Protein AF-A0A4W5R757-F1 (afdb_monomer_lite)

Sequence (169 aa):
MDFDDEDGEGPSKFSRENHSEIERRRRNKMTQYITELSDMVPTCSALARKPDKLTILRMAVSHMKSMRGTGNTSTDGAYKPSFLTEQELKHLILEAADGFLFVVAAETGRVIYVSDSVTPVLNHPQSEWFGSTLYEQVHPDDVDKLREQLSTSENSMTGRNTAIHIDIP

pLDDT: mean 73.18, std 17.29, range [33.69, 94.38]

Radius of gyration: 29.36 Å; chains: 1; bounding box: 96×36×64 Å

Secondary structure (DSSP, 8-state):
---------PPPHHHHHHHHHHHHHHHHHHHHHHHHHHHHSHHHHTSSSPPPHHHHHHHHHHHHHHHTTT-------TT--TTS-HHHHHHHHHHHHS---EEE-TTT-BEEEE-TTHHHHHS--HHHHTTSBHHHHS-HHHHHHHHHHH------S------------

Organism: NCBI:txid62062

Foldseek 3Di:
DDDDDDPPPDPDPVRVVVVVVVVVVVVVVVVVVLVVLLCVQCVQVPDPDHDDSVVSVVSSVVSVDVVVDVDDPPPDDDDDPPPDDPVRVQVCCCVVPVDWDWDADLVQQFTCDTDCSCCVSVVDGRVVNHGDHVLVQADVVCSVVVNVVSPPPDDDDDPDPDDDDTPGD

InterPro domains:
  IPR000014 PAS domain [PS50112] (85-157)
  IPR000014 PAS domain [SM00091] (88-155)
  IPR000014 PAS domain [cd00130] (97-169)
  IPR001067 Nuclear translocator [PR00785] (29-44)
  IPR001067 Nuclear translocator [PR00785] (49-69)
  IPR001067 Nuclear translocator [PR00785] (79-102)
  IPR001067 Nuclear translocator [PR00785] (104-123)
  IPR001067 Nuclear translocator [PR00785] (136-154)
  IPR011598 Myc-type, basic helix-loop-helix (bHLH) domain [PF00010] (16-67)
  IPR011598 Myc-type, basic helix-loop-helix (bHLH) domain [PS50888] (14-67)
  IPR011598 Myc-type, basic helix-loop-helix (bHLH) domain [SM00353] (20-73)
  IPR013767 PAS fold [PF00989] (91-159)
  IPR035965 PAS domain superfamily [SSF55785] (98-153)
  IPR036638 Helix-loop-helix DNA-binding domain superfamily [G3DSA:4.10.280.10] (6-70)
  IPR036638 Helix-loop-helix DNA-binding domain superfamily [SSF47459] (16-100)
  IPR050933 Circadian Clock Transcription Factors [PTHR23042] (10-160)

Structure (mmCIF, N/CA/C/O backbone):
data_AF-A0A4W5R757-F1
#
_entry.id   AF-A0A4W5R757-F1
#
loop_
_atom_site.group_PDB
_atom_site.id
_atom_site.type_symbol
_atom_site.label_atom_id
_atom_site.label_alt_id
_atom_site.label_comp_id
_atom_site.label_asym_id
_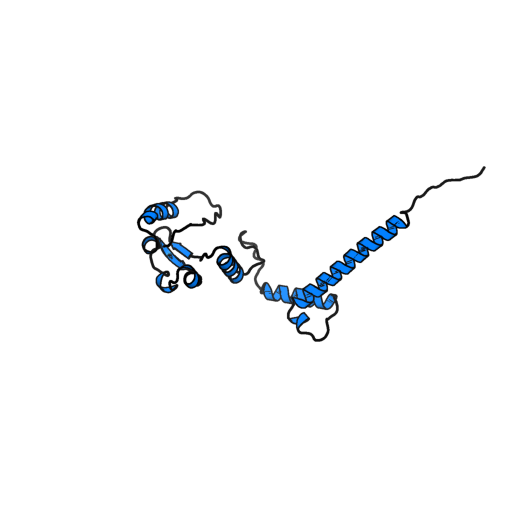atom_site.label_entity_id
_atom_site.label_seq_id
_atom_site.pdbx_PDB_ins_code
_atom_site.Cartn_x
_atom_site.Cartn_y
_atom_site.Cartn_z
_atom_site.occupancy
_atom_site.B_iso_or_equiv
_atom_site.auth_seq_id
_atom_site.auth_comp_id
_atom_site.auth_asym_id
_atom_site.auth_atom_id
_atom_site.pdbx_PDB_model_num
ATOM 1 N N . MET A 1 1 ? 73.667 12.511 -28.797 1.00 42.31 1 MET A N 1
ATOM 2 C CA . MET A 1 1 ? 73.040 12.570 -27.465 1.00 42.31 1 MET A CA 1
ATOM 3 C C . MET A 1 1 ? 71.568 12.397 -27.740 1.00 42.31 1 MET A C 1
ATOM 5 O O . MET A 1 1 ? 70.939 13.364 -28.150 1.00 42.31 1 MET A O 1
ATOM 9 N N . ASP A 1 2 ? 71.108 11.149 -27.698 1.00 37.94 2 ASP A N 1
ATOM 10 C CA . ASP A 1 2 ? 69.698 10.818 -27.898 1.00 37.94 2 ASP A CA 1
ATOM 11 C C . ASP A 1 2 ? 68.891 11.298 -26.693 1.00 37.94 2 ASP A C 1
ATOM 13 O O . ASP A 1 2 ? 69.336 11.194 -25.548 1.00 37.94 2 ASP A O 1
ATOM 17 N N . PHE A 1 3 ? 67.746 11.890 -27.005 1.00 47.81 3 PHE A N 1
ATOM 18 C CA . PHE A 1 3 ? 66.679 12.249 -26.087 1.00 47.81 3 PHE A CA 1
ATOM 19 C C . PHE A 1 3 ? 65.628 11.140 -26.205 1.00 47.81 3 PHE A C 1
ATOM 21 O O . PHE A 1 3 ? 64.900 11.114 -27.188 1.00 47.81 3 PHE A O 1
ATOM 28 N N . ASP A 1 4 ? 65.572 10.268 -25.209 1.00 47.59 4 ASP A N 1
ATOM 29 C CA . ASP A 1 4 ? 64.448 9.395 -24.849 1.00 47.59 4 ASP A CA 1
ATOM 30 C C . ASP A 1 4 ? 64.407 9.508 -23.303 1.00 47.59 4 ASP A C 1
ATOM 32 O O . ASP A 1 4 ? 65.460 9.584 -22.669 1.00 47.59 4 ASP A O 1
ATOM 36 N N . ASP A 1 5 ? 63.307 9.719 -22.587 1.00 47.19 5 ASP A N 1
ATOM 37 C CA . ASP A 1 5 ? 61.950 9.224 -22.752 1.00 47.19 5 ASP A CA 1
ATOM 38 C C . ASP A 1 5 ? 60.956 10.222 -22.124 1.00 47.19 5 ASP A C 1
ATOM 40 O O . ASP A 1 5 ? 61.112 10.644 -20.974 1.00 47.19 5 ASP A O 1
ATOM 44 N N . GLU A 1 6 ? 59.897 10.564 -22.857 1.00 51.84 6 GLU A N 1
ATOM 45 C CA . GLU A 1 6 ? 58.686 11.183 -22.311 1.00 51.84 6 GLU A CA 1
ATOM 46 C C . GLU A 1 6 ? 57.593 10.103 -22.268 1.00 51.84 6 GLU A C 1
ATOM 48 O O . GLU A 1 6 ? 56.785 9.965 -23.186 1.00 51.84 6 GLU A O 1
ATOM 53 N N . ASP A 1 7 ? 57.592 9.292 -21.206 1.00 49.31 7 ASP A N 1
ATOM 54 C CA . ASP A 1 7 ? 56.572 8.264 -20.963 1.00 49.31 7 ASP A CA 1
ATOM 55 C C . ASP A 1 7 ? 55.287 8.917 -20.415 1.00 49.31 7 ASP A C 1
ATOM 57 O O . ASP A 1 7 ? 54.970 8.918 -19.223 1.00 49.31 7 ASP A O 1
ATOM 61 N N . GLY A 1 8 ? 54.538 9.549 -21.319 1.00 51.44 8 GLY A N 1
ATOM 62 C CA . GLY A 1 8 ? 53.157 9.959 -21.097 1.00 51.44 8 GLY A CA 1
ATOM 63 C C . GLY A 1 8 ? 52.223 8.763 -21.261 1.00 51.44 8 GLY A C 1
ATOM 64 O O . GLY A 1 8 ? 51.576 8.619 -22.301 1.00 51.44 8 GLY A O 1
ATOM 65 N N . GLU A 1 9 ? 52.153 7.895 -20.250 1.00 53.03 9 GLU A N 1
ATOM 66 C CA . GLU A 1 9 ? 51.304 6.699 -20.248 1.00 53.03 9 GLU A CA 1
ATOM 67 C C . GLU A 1 9 ? 49.809 7.092 -20.250 1.00 53.03 9 GLU A C 1
ATOM 69 O O . GLU A 1 9 ? 49.143 7.245 -19.225 1.00 53.03 9 GLU A O 1
ATOM 74 N N . GLY A 1 10 ? 49.257 7.306 -21.448 1.00 62.53 10 GLY A N 1
ATOM 75 C CA . GLY A 1 10 ? 47.816 7.402 -21.661 1.00 62.53 10 GLY A CA 1
ATOM 76 C C . GLY A 1 10 ? 47.124 6.089 -21.266 1.00 62.53 10 GLY A C 1
ATOM 77 O O . GLY A 1 10 ? 47.741 5.024 -21.317 1.00 62.53 10 GLY A O 1
ATOM 78 N N . PRO A 1 11 ? 45.827 6.115 -20.898 1.00 56.88 11 PRO A N 1
ATOM 79 C CA . PRO A 1 11 ? 45.144 4.940 -20.368 1.00 56.88 11 PRO A CA 1
ATOM 80 C C . PRO A 1 11 ? 45.263 3.762 -21.340 1.00 56.88 11 PRO A C 1
ATOM 82 O O . PRO A 1 11 ? 44.881 3.868 -22.512 1.00 56.88 11 PRO A O 1
ATOM 85 N N . SER A 1 12 ? 45.792 2.645 -20.831 1.00 67.38 12 SER A N 1
ATOM 86 C CA . SER A 1 12 ? 46.050 1.423 -21.594 1.00 67.38 12 SER A CA 1
ATOM 87 C C . SER A 1 12 ? 44.816 0.983 -22.396 1.00 67.38 12 SER A C 1
ATOM 89 O O . SER A 1 12 ? 43.670 1.217 -21.996 1.00 67.38 12 SER A O 1
ATOM 91 N N . LYS A 1 13 ? 45.020 0.323 -23.546 1.00 65.00 13 LYS A N 1
ATOM 92 C CA . LYS A 1 13 ? 43.918 -0.175 -24.399 1.00 65.00 13 LYS A CA 1
ATOM 93 C C . LYS A 1 13 ? 42.894 -1.002 -23.603 1.00 65.00 13 LYS A C 1
ATOM 95 O O . LYS A 1 13 ? 41.698 -0.824 -23.810 1.00 65.00 13 LYS A O 1
ATOM 100 N N . PHE A 1 14 ? 43.359 -1.785 -22.626 1.00 60.78 14 PHE A N 1
ATOM 101 C CA . PHE A 1 14 ? 42.524 -2.534 -21.682 1.00 60.78 14 PHE A CA 1
ATOM 102 C C . PHE A 1 14 ? 41.659 -1.639 -20.778 1.00 60.78 14 PHE A C 1
ATOM 104 O O . PHE A 1 14 ? 40.493 -1.945 -20.543 1.00 60.78 14 PHE A O 1
ATOM 111 N N . SER A 1 15 ? 42.185 -0.506 -20.302 1.00 67.81 15 SER A N 1
ATOM 112 C CA . SER A 1 15 ? 41.418 0.475 -19.518 1.00 67.81 15 SER A CA 1
ATOM 113 C C . SER A 1 15 ? 40.321 1.145 -20.358 1.00 67.81 15 SER A C 1
ATOM 115 O O . SER A 1 15 ? 39.174 1.271 -19.921 1.00 67.81 15 SER A O 1
ATOM 117 N N . ARG A 1 16 ? 40.629 1.493 -21.617 1.00 69.81 16 ARG A N 1
ATOM 118 C CA . ARG A 1 16 ? 39.659 2.073 -22.569 1.00 69.81 16 ARG A CA 1
ATOM 119 C C . ARG A 1 16 ? 38.568 1.078 -22.973 1.00 69.81 16 ARG A C 1
ATOM 121 O O . ARG A 1 16 ? 37.411 1.469 -23.136 1.00 69.81 16 ARG A O 1
ATOM 128 N N . GLU A 1 17 ? 38.920 -0.195 -23.118 1.00 70.25 17 GLU A N 1
ATOM 129 C CA . GLU A 1 17 ? 37.988 -1.280 -23.432 1.00 70.25 17 GLU A CA 1
ATOM 130 C C . GLU A 1 17 ? 37.058 -1.586 -22.253 1.00 70.25 17 GLU A C 1
ATOM 132 O O . GLU A 1 17 ? 35.840 -1.588 -22.427 1.00 70.25 17 GLU A O 1
ATOM 137 N N . ASN A 1 18 ? 37.597 -1.685 -21.034 1.00 77.56 18 ASN A N 1
ATOM 138 C CA . ASN A 1 18 ? 36.802 -1.849 -19.815 1.00 77.56 18 ASN A CA 1
ATOM 139 C C . ASN A 1 18 ? 35.834 -0.667 -19.602 1.00 77.56 18 ASN A C 1
ATOM 141 O O . ASN A 1 18 ? 34.643 -0.853 -19.352 1.00 77.56 18 ASN A O 1
ATOM 145 N N . HIS A 1 19 ? 36.298 0.570 -19.813 1.00 80.81 19 HIS A N 1
ATOM 146 C CA . HIS A 1 19 ? 35.428 1.749 -19.769 1.00 80.81 19 HIS A CA 1
ATOM 147 C C . HIS A 1 19 ? 34.302 1.687 -20.818 1.00 80.81 19 HIS A C 1
ATOM 149 O O . HIS A 1 19 ? 33.144 2.002 -20.529 1.00 80.81 19 HIS A O 1
ATOM 155 N N . SER A 1 20 ? 34.618 1.218 -22.028 1.00 85.50 20 SER A N 1
ATOM 156 C CA . SER A 1 20 ? 33.638 1.046 -23.106 1.00 85.50 20 SER A CA 1
ATOM 157 C C . SER A 1 20 ? 32.602 -0.038 -22.787 1.00 85.50 20 SER A C 1
ATOM 159 O O . SER A 1 20 ? 31.424 0.118 -23.121 1.00 85.50 20 SER A O 1
ATOM 161 N N . GLU A 1 21 ? 32.998 -1.120 -22.114 1.00 88.56 21 GLU A N 1
ATOM 162 C CA . GLU A 1 21 ? 32.074 -2.155 -21.645 1.00 88.56 21 GLU A CA 1
ATOM 163 C C . GLU A 1 21 ? 31.138 -1.654 -20.546 1.00 88.56 21 GLU A C 1
ATOM 165 O O . GLU A 1 21 ? 29.939 -1.946 -20.581 1.00 88.56 21 GLU A O 1
ATOM 170 N N . ILE A 1 22 ? 31.650 -0.867 -19.599 1.00 88.50 22 ILE A N 1
ATOM 171 C CA . ILE A 1 22 ? 30.842 -0.262 -18.534 1.00 88.50 22 ILE A CA 1
ATOM 172 C C . ILE A 1 22 ? 29.761 0.642 -19.140 1.00 88.50 22 ILE A C 1
ATOM 174 O O . ILE A 1 22 ? 28.579 0.512 -18.805 1.00 88.50 22 ILE A O 1
ATOM 178 N N . GLU A 1 23 ? 30.127 1.500 -20.094 1.00 91.75 23 GLU A N 1
ATOM 179 C CA . GLU A 1 23 ? 29.158 2.366 -20.772 1.00 91.75 23 GLU A CA 1
ATOM 180 C C . GLU A 1 23 ? 28.156 1.556 -21.612 1.00 91.75 23 GLU A C 1
ATOM 182 O O . GLU A 1 23 ? 26.960 1.864 -21.624 1.00 91.75 23 GLU A O 1
ATOM 187 N N . ARG A 1 24 ? 28.592 0.465 -22.259 1.00 92.12 24 ARG A N 1
ATOM 188 C CA . ARG A 1 24 ? 27.685 -0.455 -22.966 1.00 92.12 24 ARG A CA 1
ATOM 189 C C . ARG A 1 24 ? 26.661 -1.071 -22.010 1.00 92.12 24 ARG A C 1
ATOM 191 O O . ARG A 1 24 ? 25.466 -1.046 -22.307 1.00 92.12 24 ARG A O 1
ATOM 198 N N . ARG A 1 25 ? 27.093 -1.574 -20.847 1.00 93.25 25 ARG A N 1
ATOM 199 C CA . ARG A 1 25 ? 26.197 -2.125 -19.812 1.00 93.25 25 ARG A CA 1
ATOM 200 C C . ARG A 1 25 ? 25.202 -1.073 -19.325 1.00 93.25 25 ARG A C 1
ATOM 202 O O . ARG A 1 25 ? 24.013 -1.374 -19.218 1.00 93.25 25 ARG A O 1
ATOM 209 N N . ARG A 1 26 ? 25.647 0.171 -19.115 1.00 94.12 26 ARG A N 1
ATOM 210 C CA . ARG A 1 26 ? 24.772 1.291 -18.731 1.00 94.12 26 ARG A CA 1
ATOM 211 C C . ARG A 1 26 ? 23.694 1.562 -19.784 1.00 94.12 26 ARG A C 1
ATOM 213 O O . ARG A 1 26 ? 22.522 1.696 -19.434 1.00 94.12 26 ARG A O 1
ATOM 220 N N . ARG A 1 27 ? 24.053 1.584 -21.074 1.00 94.38 27 ARG A N 1
ATOM 221 C CA . ARG A 1 27 ? 23.097 1.780 -22.184 1.00 94.38 27 ARG A CA 1
ATOM 222 C C . ARG A 1 27 ? 22.110 0.626 -22.330 1.00 94.38 27 ARG A C 1
ATOM 224 O O . ARG A 1 27 ? 20.930 0.874 -22.590 1.00 94.38 27 ARG A O 1
ATOM 231 N N . ASN A 1 28 ? 22.568 -0.610 -22.142 1.00 94.38 28 ASN A N 1
ATOM 232 C CA . ASN A 1 28 ? 21.702 -1.789 -22.165 1.00 94.38 28 ASN A CA 1
ATOM 233 C C . ASN A 1 28 ? 20.683 -1.722 -21.022 1.00 94.38 28 ASN A C 1
ATOM 235 O O . ASN A 1 28 ? 19.486 -1.835 -21.270 1.00 94.38 28 ASN A O 1
ATOM 239 N N . LYS A 1 29 ? 21.141 -1.403 -19.806 1.00 94.00 29 LYS A N 1
ATOM 240 C CA . LYS A 1 29 ? 20.282 -1.243 -18.626 1.00 94.00 29 LYS A CA 1
ATOM 241 C C . LYS A 1 29 ? 19.276 -0.099 -18.781 1.00 94.00 29 LYS A C 1
ATOM 243 O O . LYS A 1 29 ? 18.098 -0.268 -18.498 1.00 94.00 29 LYS A O 1
ATOM 248 N N . MET A 1 30 ? 19.699 1.041 -19.328 1.00 92.94 30 MET A N 1
ATOM 249 C CA . MET A 1 30 ? 18.781 2.138 -19.657 1.00 92.94 30 MET A CA 1
ATOM 250 C C . MET A 1 30 ? 17.721 1.707 -20.679 1.00 92.94 30 MET A C 1
ATOM 252 O O . MET A 1 30 ? 16.556 2.064 -20.555 1.00 92.94 30 MET A O 1
ATOM 256 N N . THR A 1 31 ? 18.110 0.947 -21.704 1.00 92.56 31 THR A N 1
ATOM 257 C CA . THR A 1 31 ? 17.168 0.466 -22.727 1.00 92.56 31 THR A CA 1
ATOM 258 C C . THR A 1 31 ? 16.160 -0.519 -22.140 1.00 92.56 31 THR A C 1
ATOM 260 O O . THR A 1 31 ? 14.979 -0.435 -22.475 1.00 92.56 31 THR A O 1
ATOM 263 N N . GLN A 1 32 ? 16.603 -1.382 -21.226 1.00 93.62 32 GLN A N 1
ATOM 264 C CA . GLN A 1 32 ? 15.728 -2.265 -20.464 1.00 93.62 32 GLN A CA 1
ATOM 265 C C . GLN A 1 32 ? 14.699 -1.462 -19.658 1.00 93.62 32 GLN A C 1
ATOM 267 O O . GLN A 1 32 ? 13.504 -1.659 -19.851 1.00 93.62 32 GLN A O 1
ATOM 272 N N . TYR A 1 33 ? 15.138 -0.479 -18.867 1.00 94.25 33 TYR A N 1
ATOM 273 C CA . TYR A 1 33 ? 14.221 0.345 -18.074 1.00 94.25 33 TYR A CA 1
ATOM 274 C C . TYR A 1 33 ? 13.210 1.123 -18.915 1.00 94.25 33 TYR A C 1
ATOM 276 O O . TYR A 1 33 ? 12.051 1.227 -18.534 1.00 94.25 33 TYR A O 1
ATOM 284 N N . ILE A 1 34 ? 13.606 1.647 -20.079 1.00 92.81 34 ILE A N 1
ATOM 285 C CA . ILE A 1 34 ? 12.659 2.310 -20.990 1.00 92.81 34 ILE A CA 1
ATOM 286 C C . ILE A 1 34 ? 11.623 1.318 -21.538 1.00 92.81 34 ILE A C 1
ATOM 288 O O . ILE A 1 34 ? 10.472 1.693 -21.750 1.00 92.81 34 ILE A O 1
ATOM 292 N N . THR A 1 35 ? 12.014 0.061 -21.754 1.00 90.00 35 THR A N 1
ATOM 293 C CA . THR A 1 35 ? 11.103 -0.986 -22.233 1.00 90.00 35 THR A CA 1
ATOM 294 C C . THR A 1 35 ? 10.096 -1.357 -21.149 1.00 90.00 3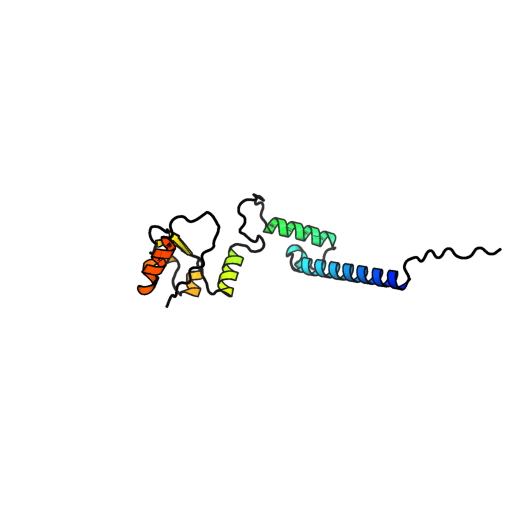5 THR A C 1
ATOM 296 O O . THR A 1 35 ? 8.898 -1.293 -21.408 1.00 90.00 35 THR A O 1
ATOM 299 N N . GLU A 1 36 ? 10.562 -1.629 -19.929 1.00 92.62 36 GLU A N 1
ATOM 300 C CA . GLU A 1 36 ? 9.697 -1.906 -18.773 1.00 92.62 36 GLU A CA 1
ATOM 301 C C . GLU A 1 36 ? 8.749 -0.726 -18.496 1.00 92.62 36 GLU A C 1
ATOM 303 O O . GLU A 1 36 ? 7.545 -0.907 -18.328 1.00 92.62 36 GLU A O 1
ATOM 308 N N . LEU A 1 37 ? 9.258 0.511 -18.559 1.00 91.44 37 LEU A N 1
ATOM 309 C CA . LEU A 1 37 ? 8.443 1.719 -18.423 1.00 91.44 37 LEU A CA 1
ATOM 310 C C . LEU A 1 37 ? 7.360 1.820 -19.504 1.00 91.44 37 LEU A C 1
ATOM 312 O O . LEU A 1 37 ? 6.246 2.241 -19.208 1.00 91.44 37 LEU A O 1
ATOM 316 N N . SER A 1 38 ? 7.667 1.445 -20.750 1.00 91.19 38 SER A N 1
ATOM 317 C CA . SER A 1 38 ? 6.680 1.469 -21.837 1.00 91.19 38 SER A CA 1
ATOM 318 C C . SER A 1 38 ? 5.530 0.491 -21.610 1.00 91.19 38 SER A C 1
ATOM 320 O O . SER A 1 38 ? 4.406 0.797 -21.995 1.00 91.19 38 SER A O 1
ATOM 322 N N . ASP A 1 39 ? 5.798 -0.637 -20.952 1.00 88.00 39 ASP A N 1
ATOM 323 C CA . ASP A 1 39 ? 4.792 -1.662 -20.681 1.00 88.00 39 ASP A CA 1
ATOM 324 C C . ASP A 1 39 ? 3.894 -1.259 -19.492 1.00 88.00 39 ASP A C 1
ATOM 326 O O . ASP A 1 39 ? 2.697 -1.544 -19.497 1.00 88.00 39 ASP A O 1
ATOM 330 N N . MET A 1 40 ? 4.436 -0.511 -18.520 1.00 87.44 40 MET A N 1
ATOM 331 C CA . MET A 1 40 ? 3.688 0.017 -17.366 1.00 87.44 40 MET A CA 1
ATOM 332 C C . MET A 1 40 ? 2.808 1.237 -17.680 1.00 87.44 40 MET A C 1
ATOM 334 O O . MET A 1 40 ? 1.921 1.569 -16.899 1.00 87.44 40 MET A O 1
ATOM 338 N N . VAL A 1 41 ? 3.055 1.948 -18.784 1.00 87.62 41 VAL A N 1
ATOM 339 C CA . VAL A 1 41 ? 2.285 3.142 -19.162 1.00 87.62 41 VAL A CA 1
ATOM 340 C C . VAL A 1 41 ? 1.167 2.729 -20.128 1.00 87.62 41 VAL A C 1
ATOM 342 O O . VAL A 1 41 ? 1.479 2.410 -21.276 1.00 87.62 41 VAL A O 1
ATOM 345 N N . PRO A 1 42 ? -0.127 2.790 -19.743 1.00 83.38 42 PRO A N 1
ATOM 346 C CA . PRO A 1 42 ? -1.235 2.269 -20.557 1.00 83.38 42 PRO A CA 1
ATOM 347 C C . PRO A 1 42 ? -1.306 2.864 -21.967 1.00 83.38 42 PRO A C 1
ATOM 349 O O . PRO A 1 42 ? -1.634 2.183 -22.933 1.00 83.38 42 PRO A O 1
ATOM 352 N N . THR A 1 43 ? -0.961 4.146 -22.108 1.00 83.38 43 THR A N 1
ATOM 353 C CA . THR A 1 43 ? -0.956 4.834 -23.404 1.00 83.38 43 THR A CA 1
ATOM 354 C C . THR A 1 43 ? 0.184 4.377 -24.316 1.00 83.38 43 THR A C 1
ATOM 356 O O . THR A 1 43 ? 0.055 4.479 -25.532 1.00 83.38 43 THR A O 1
ATOM 359 N N . CYS A 1 44 ? 1.286 3.868 -23.755 1.00 82.38 44 CYS A N 1
ATOM 360 C CA . CYS A 1 44 ? 2.409 3.303 -24.503 1.00 82.38 44 CYS A CA 1
ATOM 361 C C . CYS A 1 44 ? 2.174 1.827 -24.839 1.00 82.38 44 CYS A C 1
ATOM 363 O O . CYS A 1 44 ? 2.432 1.420 -25.971 1.00 82.38 44 CYS A O 1
ATOM 365 N N . SER A 1 45 ? 1.690 1.036 -23.876 1.00 83.44 45 SER A N 1
ATOM 366 C CA . SER A 1 45 ? 1.504 -0.411 -24.026 1.00 83.44 45 SER A CA 1
ATOM 367 C C . SER A 1 45 ? 0.343 -0.777 -24.953 1.00 83.44 45 SER A C 1
ATOM 369 O O . SER A 1 45 ? 0.396 -1.809 -25.617 1.00 83.44 45 SER A O 1
ATOM 371 N N . ALA A 1 46 ? -0.666 0.093 -25.081 1.00 82.44 46 ALA A N 1
ATOM 372 C CA . ALA A 1 46 ? -1.787 -0.094 -26.004 1.00 82.44 46 ALA A CA 1
ATOM 373 C C . ALA A 1 46 ? -1.433 0.136 -27.491 1.00 82.44 46 ALA A C 1
ATOM 375 O O . ALA A 1 46 ? -2.258 -0.119 -28.370 1.00 82.44 46 ALA A O 1
ATOM 376 N N . LEU A 1 47 ? -0.233 0.638 -27.804 1.00 82.75 47 LEU A N 1
ATOM 377 C CA . LEU A 1 47 ? 0.187 0.891 -29.182 1.00 82.75 47 LEU A CA 1
ATOM 378 C C . LEU A 1 47 ? 0.728 -0.385 -29.839 1.00 82.75 47 LEU A C 1
ATOM 380 O O . LEU A 1 47 ? 1.641 -1.026 -29.329 1.00 82.75 47 LEU A O 1
ATOM 384 N N . ALA A 1 48 ? 0.255 -0.688 -31.053 1.00 76.12 48 ALA A N 1
ATOM 385 C CA . ALA A 1 48 ? 0.737 -1.827 -31.846 1.00 76.12 48 ALA A CA 1
ATOM 386 C C . ALA A 1 48 ? 2.233 -1.736 -32.226 1.00 76.12 48 ALA A C 1
ATOM 388 O O . ALA A 1 48 ? 2.859 -2.741 -32.559 1.00 76.12 48 ALA A O 1
ATOM 389 N N . ARG A 1 49 ? 2.822 -0.533 -32.183 1.00 85.06 49 ARG A N 1
ATOM 390 C CA . ARG A 1 49 ? 4.253 -0.293 -32.396 1.00 85.06 49 ARG A CA 1
ATOM 391 C C . ARG A 1 49 ? 4.811 0.512 -31.231 1.00 85.06 49 ARG A C 1
ATOM 393 O O . ARG A 1 49 ? 4.300 1.593 -30.943 1.00 85.06 49 ARG A O 1
ATOM 400 N N . LYS A 1 50 ? 5.899 0.022 -30.623 1.00 81.94 50 LYS A N 1
ATOM 401 C CA . LYS A 1 50 ? 6.560 0.729 -29.520 1.00 81.94 50 LYS A CA 1
ATOM 402 C C . LYS A 1 50 ? 7.066 2.105 -29.993 1.00 81.94 50 LYS A C 1
ATOM 404 O O . LYS A 1 50 ? 7.803 2.158 -30.985 1.00 81.94 50 LYS A O 1
ATOM 409 N N . PRO A 1 51 ? 6.668 3.203 -29.323 1.00 86.62 51 PRO A N 1
ATOM 410 C CA . PRO A 1 51 ? 7.150 4.539 -29.643 1.00 86.62 51 PRO A CA 1
ATOM 411 C C . PRO A 1 51 ? 8.644 4.687 -29.325 1.00 86.62 51 PRO A C 1
ATOM 413 O O . PRO A 1 51 ? 9.253 3.849 -28.658 1.00 86.62 51 PRO A O 1
ATOM 416 N N . ASP A 1 52 ? 9.265 5.754 -29.825 1.00 91.44 52 ASP A N 1
ATOM 417 C CA . ASP A 1 52 ? 10.668 6.043 -29.542 1.00 91.44 52 ASP A CA 1
ATOM 418 C C . ASP A 1 52 ? 10.886 6.423 -28.063 1.00 91.44 52 ASP A C 1
ATOM 420 O O . ASP A 1 52 ? 9.961 6.814 -27.345 1.00 91.44 52 ASP A O 1
ATOM 424 N N . LYS A 1 53 ? 12.137 6.323 -27.593 1.00 90.56 53 LYS A N 1
ATOM 425 C CA . LYS A 1 53 ? 12.485 6.498 -26.170 1.00 90.56 53 LYS A CA 1
ATOM 426 C C . LYS A 1 53 ? 12.036 7.849 -25.602 1.00 90.56 53 LYS A C 1
ATOM 428 O O . LYS A 1 53 ? 11.618 7.906 -24.448 1.00 90.56 53 LYS A O 1
ATOM 433 N N . LEU A 1 54 ? 12.118 8.928 -26.386 1.00 92.19 54 LEU A N 1
ATOM 434 C CA . LEU A 1 54 ? 11.717 10.261 -25.930 1.00 92.19 54 LEU A CA 1
ATOM 435 C C . LEU A 1 54 ? 10.199 10.347 -25.760 1.00 92.19 54 LEU A C 1
ATOM 437 O O . LEU A 1 54 ? 9.716 10.904 -24.774 1.00 92.19 54 LEU A O 1
ATOM 441 N N . THR A 1 55 ? 9.452 9.767 -26.695 1.00 91.44 55 THR A N 1
ATOM 442 C CA . THR A 1 55 ? 7.992 9.703 -26.622 1.00 91.44 55 THR A CA 1
ATOM 443 C C . THR A 1 55 ? 7.523 8.861 -25.435 1.00 91.44 55 THR A C 1
ATOM 445 O O . THR A 1 55 ? 6.672 9.334 -24.683 1.00 91.44 55 THR A O 1
ATOM 448 N N . ILE A 1 56 ? 8.142 7.698 -25.178 1.00 92.06 56 ILE A N 1
ATOM 449 C CA . ILE A 1 56 ? 7.857 6.880 -23.981 1.00 92.06 56 ILE A CA 1
ATOM 450 C C . ILE A 1 56 ? 8.011 7.719 -22.706 1.00 92.06 56 ILE A C 1
ATOM 452 O O . ILE A 1 56 ? 7.116 7.736 -21.864 1.00 92.06 56 ILE A O 1
ATOM 456 N N . LEU A 1 57 ? 9.111 8.471 -22.580 1.00 93.38 57 LEU A N 1
ATOM 457 C CA . LEU A 1 57 ? 9.351 9.331 -21.417 1.00 93.38 57 LEU A CA 1
ATOM 458 C C . LEU A 1 57 ? 8.293 10.434 -21.277 1.00 93.38 57 LEU A C 1
ATOM 460 O O . LEU A 1 57 ? 7.805 10.680 -20.176 1.00 93.38 57 LEU A O 1
ATOM 464 N N . ARG A 1 58 ? 7.898 11.087 -22.376 1.00 90.62 58 ARG A N 1
ATOM 465 C CA . ARG A 1 58 ? 6.857 12.132 -22.356 1.00 90.62 58 ARG A CA 1
ATOM 466 C C . ARG A 1 58 ? 5.503 11.580 -21.916 1.00 90.62 58 ARG A C 1
ATOM 468 O O . ARG A 1 58 ? 4.825 12.197 -21.095 1.00 90.62 58 ARG A O 1
ATOM 475 N N . MET A 1 59 ? 5.130 10.413 -22.431 1.00 90.75 59 MET A N 1
ATOM 476 C CA . MET A 1 59 ? 3.880 9.741 -22.085 1.00 90.75 59 MET A CA 1
ATOM 477 C C . MET A 1 59 ? 3.892 9.253 -20.635 1.00 90.75 59 MET A C 1
ATOM 479 O O . MET A 1 59 ? 2.913 9.466 -19.924 1.00 90.75 59 MET A O 1
ATOM 483 N N . ALA A 1 60 ? 5.018 8.717 -20.154 1.00 90.69 60 ALA A N 1
ATOM 484 C CA . ALA A 1 60 ? 5.206 8.352 -18.751 1.00 90.69 60 ALA A CA 1
ATOM 485 C C . ALA A 1 60 ? 5.063 9.559 -17.811 1.00 90.69 60 ALA A C 1
ATOM 487 O O . ALA A 1 60 ? 4.375 9.476 -16.797 1.00 90.69 60 ALA A O 1
ATOM 488 N N . VAL A 1 61 ? 5.654 10.708 -18.161 1.00 89.25 61 VAL A N 1
ATOM 489 C CA . VAL A 1 61 ? 5.494 11.955 -17.392 1.00 89.25 61 VAL A CA 1
ATOM 490 C C . VAL A 1 61 ? 4.032 12.392 -17.359 1.00 89.25 61 VAL A C 1
ATOM 492 O O . VAL A 1 61 ? 3.534 12.771 -16.301 1.00 89.25 61 VAL A O 1
ATOM 495 N N . SER A 1 62 ? 3.329 12.320 -18.492 1.00 86.50 62 SER A N 1
ATOM 496 C CA . SER A 1 62 ? 1.897 12.631 -18.546 1.00 86.50 62 SER A CA 1
ATOM 497 C C . SER A 1 62 ? 1.072 11.677 -17.678 1.00 86.50 62 SER A C 1
ATOM 499 O O . SER A 1 62 ? 0.198 12.127 -16.941 1.00 86.50 62 SER A O 1
ATOM 501 N N . HIS A 1 63 ? 1.376 10.377 -17.719 1.00 85.88 63 HIS A N 1
ATOM 502 C CA . HIS A 1 63 ? 0.721 9.360 -16.900 1.00 85.88 63 HIS A CA 1
ATOM 503 C C . HIS A 1 63 ? 0.929 9.630 -15.403 1.00 85.88 63 HIS A C 1
ATOM 505 O O . HIS A 1 63 ? -0.036 9.697 -14.649 1.00 85.88 63 HIS A O 1
ATOM 511 N N . MET A 1 64 ? 2.165 9.911 -14.978 1.00 83.25 64 MET A N 1
ATOM 512 C CA . MET A 1 64 ? 2.470 10.260 -13.585 1.00 83.25 64 MET A CA 1
ATOM 513 C C . MET A 1 64 ? 1.775 11.542 -13.118 1.00 83.25 64 MET A C 1
ATOM 515 O O . MET A 1 64 ? 1.319 11.602 -11.979 1.00 83.25 64 MET A O 1
ATOM 519 N N . LYS A 1 65 ? 1.666 12.562 -13.980 1.00 81.25 65 LYS A N 1
ATOM 520 C CA . LYS A 1 65 ? 0.908 13.786 -13.673 1.00 81.25 65 LYS A CA 1
ATOM 521 C C . LYS A 1 65 ? -0.586 13.508 -13.509 1.00 81.25 65 LYS A C 1
ATOM 523 O O . LYS A 1 65 ? -1.203 14.078 -12.621 1.00 81.25 65 LYS A O 1
ATOM 528 N N . SER A 1 66 ? -1.146 12.619 -14.330 1.00 77.69 66 SER A N 1
ATOM 529 C CA . SER A 1 66 ? -2.544 12.199 -14.206 1.00 77.69 66 SER A CA 1
ATOM 530 C C . SER A 1 66 ? -2.790 11.412 -12.917 1.00 77.69 66 SER A C 1
ATOM 532 O O . SER A 1 66 ? -3.772 11.675 -12.234 1.00 77.69 66 SER A O 1
ATOM 534 N N . MET A 1 67 ? -1.893 10.485 -12.557 1.00 72.38 67 MET A N 1
ATOM 535 C CA . MET A 1 67 ? -2.009 9.686 -11.328 1.00 72.38 67 MET A CA 1
ATOM 536 C C . MET A 1 67 ? -1.856 10.526 -10.057 1.00 72.38 67 MET A C 1
ATOM 538 O O . MET A 1 67 ? -2.550 10.287 -9.077 1.00 72.38 67 MET A O 1
ATOM 542 N N . ARG A 1 68 ? -0.970 11.530 -10.064 1.00 68.44 68 ARG A N 1
ATOM 543 C CA . ARG A 1 68 ? -0.802 12.452 -8.926 1.00 68.44 68 ARG A CA 1
ATOM 544 C C . ARG A 1 68 ? -1.950 13.461 -8.785 1.00 68.44 68 ARG A C 1
ATOM 546 O O . ARG A 1 68 ? -1.994 14.166 -7.782 1.00 68.44 68 ARG A O 1
ATOM 553 N N . GLY A 1 69 ? -2.876 13.510 -9.750 1.00 54.22 69 GLY A N 1
ATOM 554 C CA . GLY A 1 69 ? -3.964 14.483 -9.810 1.00 54.22 69 GLY A CA 1
ATOM 555 C C . GLY A 1 69 ? -3.458 15.924 -9.947 1.00 54.22 69 GLY A C 1
ATOM 556 O O . GLY A 1 69 ? -2.297 16.243 -9.704 1.00 54.22 69 GLY A O 1
ATOM 557 N N . THR A 1 70 ? -4.342 16.856 -10.283 1.00 50.91 70 THR A N 1
ATOM 558 C CA . THR A 1 70 ? -4.096 18.311 -10.193 1.00 50.91 70 THR A CA 1
ATOM 559 C C . THR A 1 70 ? -3.985 18.808 -8.738 1.00 50.91 70 THR A C 1
ATOM 561 O O . THR A 1 70 ? -4.269 19.967 -8.450 1.00 50.91 70 THR A O 1
ATOM 564 N N . GLY A 1 71 ? -3.617 17.931 -7.801 1.00 46.47 71 GLY A N 1
ATOM 565 C CA . GLY A 1 71 ? -3.540 18.201 -6.376 1.00 46.47 71 GLY A CA 1
ATOM 566 C C . GLY A 1 71 ? -2.197 18.813 -6.016 1.00 46.47 71 GLY A C 1
ATOM 567 O O . GLY A 1 71 ? -1.164 18.153 -6.105 1.00 46.47 71 GLY A O 1
ATOM 568 N N . ASN A 1 72 ? -2.244 20.085 -5.624 1.00 44.72 72 ASN A N 1
ATOM 569 C CA . ASN A 1 72 ? -1.262 20.788 -4.810 1.00 44.72 72 ASN A CA 1
ATOM 570 C C . ASN A 1 72 ? -0.230 19.866 -4.141 1.00 44.72 72 ASN A C 1
ATOM 572 O O . ASN A 1 72 ? -0.558 19.091 -3.243 1.00 44.72 72 ASN A O 1
ATOM 576 N N . THR A 1 73 ? 1.046 20.065 -4.462 1.00 45.66 73 THR A N 1
ATOM 577 C CA . THR A 1 73 ? 2.134 19.786 -3.522 1.00 45.66 73 THR A CA 1
ATOM 578 C C . THR A 1 73 ? 2.055 20.799 -2.376 1.00 45.66 73 THR A C 1
ATOM 580 O O . THR A 1 73 ? 2.921 21.659 -2.237 1.00 45.66 73 THR A O 1
ATOM 583 N N . SER A 1 74 ? 0.989 20.752 -1.581 1.00 40.34 74 SER A N 1
ATOM 584 C CA . SER A 1 74 ? 1.025 21.329 -0.247 1.00 40.34 74 SER A CA 1
ATOM 585 C C . SER A 1 74 ? 1.795 20.327 0.594 1.00 40.34 74 SER A C 1
ATOM 587 O O . SER A 1 74 ? 1.302 19.261 0.952 1.00 40.34 74 SER A O 1
ATOM 589 N N . THR A 1 75 ? 3.065 20.643 0.798 1.00 47.88 75 THR A N 1
ATOM 590 C CA . THR A 1 75 ? 3.907 20.080 1.840 1.00 47.88 75 THR A CA 1
ATOM 591 C C . THR A 1 75 ? 3.222 20.312 3.183 1.00 47.88 75 THR A C 1
ATOM 593 O O . THR A 1 75 ? 3.416 21.361 3.787 1.00 47.88 75 THR A O 1
ATOM 596 N N . ASP A 1 76 ? 2.392 19.377 3.633 1.00 41.91 76 ASP A N 1
ATOM 597 C CA . ASP A 1 76 ? 1.941 19.366 5.019 1.00 41.91 76 ASP A CA 1
ATOM 598 C C . ASP A 1 76 ? 1.640 17.930 5.460 1.00 41.91 76 ASP A C 1
ATOM 600 O O . ASP A 1 76 ? 0.827 17.234 4.854 1.00 41.91 76 ASP A O 1
ATOM 604 N N . GLY A 1 77 ? 2.346 17.462 6.490 1.00 42.53 77 GLY A N 1
ATOM 605 C CA . GLY A 1 77 ? 2.080 16.171 7.137 1.00 42.53 77 GLY A CA 1
ATOM 606 C C . GLY A 1 77 ? 2.980 15.003 6.714 1.00 42.53 77 GLY A C 1
ATOM 607 O O . GLY A 1 77 ? 2.664 14.204 5.836 1.00 42.53 77 GLY A O 1
ATOM 608 N N . ALA A 1 78 ? 4.090 14.861 7.433 1.00 50.69 78 ALA A N 1
ATOM 609 C CA . ALA A 1 78 ? 5.168 13.886 7.294 1.00 50.69 78 ALA A CA 1
ATOM 610 C C . ALA A 1 78 ? 4.833 12.394 7.580 1.00 50.69 78 ALA A C 1
ATOM 612 O O . ALA A 1 78 ? 5.626 11.731 8.240 1.00 50.69 78 ALA A O 1
ATOM 613 N N . TYR A 1 79 ? 3.723 11.824 7.086 1.00 49.03 79 TYR A N 1
ATOM 614 C CA . TYR A 1 79 ? 3.411 10.399 7.356 1.00 49.03 79 TYR A CA 1
ATOM 615 C C . TYR A 1 79 ? 2.849 9.556 6.202 1.00 49.03 79 TYR A C 1
ATOM 617 O O . TYR A 1 79 ? 2.617 8.365 6.396 1.00 49.03 79 TYR A O 1
ATOM 625 N N . LYS A 1 80 ? 2.665 10.092 4.990 1.00 44.50 80 LYS A N 1
ATOM 626 C CA . LYS A 1 80 ? 2.205 9.274 3.852 1.00 44.50 80 LYS A CA 1
ATOM 627 C C . LYS A 1 80 ? 3.376 8.932 2.921 1.00 44.50 80 LYS A C 1
ATOM 629 O O . LYS A 1 80 ? 3.865 9.836 2.238 1.00 44.50 80 LYS A O 1
ATOM 634 N N . PRO A 1 81 ? 3.843 7.666 2.832 1.00 47.09 81 PRO A N 1
ATOM 635 C CA . PRO A 1 81 ? 4.662 7.263 1.698 1.00 47.09 81 PRO A CA 1
ATOM 636 C C . PRO A 1 81 ? 3.798 7.445 0.449 1.00 47.09 81 PRO A C 1
ATOM 638 O O . PRO A 1 81 ? 2.874 6.683 0.192 1.00 47.09 81 PRO A O 1
ATOM 641 N N . SER A 1 82 ? 4.084 8.497 -0.317 1.00 53.94 82 SER A N 1
ATOM 642 C CA . SER A 1 82 ? 3.337 8.936 -1.509 1.00 53.94 82 SER A CA 1
ATOM 643 C C . SER A 1 82 ? 3.425 7.967 -2.703 1.00 53.94 82 SER A C 1
ATOM 645 O O . SER A 1 82 ? 3.217 8.368 -3.848 1.00 53.94 82 SER A O 1
ATOM 647 N N . PHE A 1 83 ? 3.773 6.707 -2.432 1.00 56.03 83 PHE A N 1
ATOM 648 C CA . PHE A 1 83 ? 3.858 5.613 -3.389 1.00 56.03 83 PHE A CA 1
ATOM 649 C C . PHE A 1 83 ? 2.571 4.787 -3.446 1.00 56.03 83 PHE A C 1
ATOM 651 O O . PHE A 1 83 ? 2.220 4.331 -4.525 1.00 56.03 83 PHE A O 1
ATOM 658 N N . LEU A 1 84 ? 1.867 4.632 -2.319 1.00 57.31 84 LEU A N 1
ATOM 659 C CA . LEU A 1 84 ? 0.614 3.885 -2.252 1.00 57.31 84 LEU A CA 1
ATOM 660 C C . LEU A 1 84 ? -0.544 4.845 -1.999 1.00 57.31 84 LEU A C 1
ATOM 662 O O . LEU A 1 84 ? -0.486 5.715 -1.125 1.00 57.31 84 LEU A O 1
ATOM 666 N N . THR A 1 85 ? -1.609 4.678 -2.768 1.00 66.88 85 THR A N 1
ATOM 667 C CA . THR A 1 85 ? -2.907 5.278 -2.478 1.00 66.88 85 THR A CA 1
ATOM 668 C C . THR A 1 85 ? -3.453 4.737 -1.154 1.00 66.88 85 THR A C 1
ATOM 670 O O . THR A 1 85 ? -3.046 3.685 -0.665 1.00 66.88 85 THR A O 1
ATOM 673 N N . GLU A 1 86 ? -4.407 5.445 -0.551 1.00 65.12 86 GLU A N 1
ATOM 674 C CA . GLU A 1 86 ? -5.045 5.005 0.699 1.00 65.12 86 GLU A CA 1
ATOM 675 C C . GLU A 1 86 ? -5.731 3.636 0.558 1.00 65.12 86 GLU A C 1
ATOM 677 O O . GLU A 1 86 ? -5.742 2.848 1.499 1.00 65.12 86 GLU A O 1
ATOM 682 N N . GLN A 1 87 ? -6.229 3.325 -0.642 1.00 67.12 87 GLN A N 1
ATOM 683 C CA . GLN A 1 87 ? -6.810 2.026 -0.977 1.00 67.12 87 GLN A CA 1
ATOM 684 C C . GLN A 1 87 ? -5.749 0.922 -1.062 1.00 67.12 87 GLN A C 1
ATOM 686 O O . GLN A 1 87 ? -5.964 -0.156 -0.518 1.00 67.12 87 GLN A O 1
ATOM 691 N N . GLU A 1 88 ? -4.597 1.189 -1.683 1.00 70.38 88 GLU A N 1
ATOM 692 C CA . GLU A 1 88 ? -3.488 0.228 -1.746 1.00 70.38 88 GLU A CA 1
ATOM 693 C C . GLU A 1 88 ? -2.855 0.003 -0.374 1.00 70.38 88 GLU A C 1
ATOM 695 O O . GLU A 1 88 ? -2.536 -1.129 -0.032 1.00 70.38 88 GLU A O 1
ATOM 700 N N . LEU A 1 89 ? -2.716 1.052 0.443 1.00 68.88 89 LEU A N 1
ATOM 701 C CA . LEU A 1 89 ? -2.225 0.919 1.814 1.00 68.88 89 LEU A CA 1
ATOM 702 C C . LEU A 1 89 ? -3.187 0.086 2.665 1.00 68.88 89 LEU A C 1
ATOM 704 O O . LEU A 1 89 ? -2.754 -0.805 3.388 1.00 68.88 89 LEU A O 1
ATOM 708 N N . LYS A 1 90 ? -4.491 0.352 2.556 1.00 67.19 90 LYS A N 1
ATOM 709 C CA . LYS A 1 90 ? -5.536 -0.436 3.212 1.00 67.19 90 LYS A CA 1
ATOM 710 C C . LYS A 1 90 ? -5.479 -1.904 2.785 1.00 67.19 90 LYS A C 1
ATOM 712 O O . LYS A 1 90 ? -5.486 -2.771 3.648 1.00 67.19 90 LYS A O 1
ATOM 717 N N . HIS A 1 91 ? -5.388 -2.177 1.483 1.00 70.94 91 HIS A N 1
ATOM 718 C CA . HIS A 1 91 ? -5.290 -3.541 0.964 1.00 70.94 91 HIS A CA 1
ATOM 719 C C . HIS A 1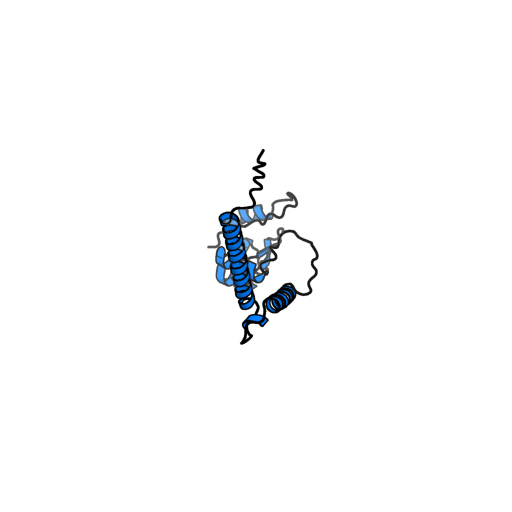 91 ? -4.005 -4.241 1.418 1.00 70.94 91 HIS A C 1
ATOM 721 O O . HIS A 1 91 ? -4.058 -5.384 1.848 1.00 70.94 91 HIS A O 1
ATOM 727 N N . LEU A 1 92 ? -2.872 -3.536 1.412 1.00 71.12 92 LEU A N 1
ATOM 728 C CA . LEU A 1 92 ? -1.593 -4.070 1.872 1.00 71.12 92 LEU A CA 1
ATOM 729 C C . LEU A 1 92 ? -1.612 -4.409 3.368 1.00 71.12 92 LEU A C 1
ATOM 731 O O . LEU A 1 92 ? -1.107 -5.456 3.755 1.00 71.12 92 LEU A O 1
ATOM 735 N N . ILE A 1 93 ? -2.186 -3.541 4.210 1.00 67.31 93 ILE A N 1
ATOM 736 C CA . ILE A 1 93 ? -2.345 -3.818 5.648 1.00 67.31 93 ILE A CA 1
ATOM 737 C C . ILE A 1 93 ? -3.242 -5.041 5.855 1.00 67.31 93 ILE A C 1
ATOM 739 O O . ILE A 1 93 ? -2.931 -5.885 6.689 1.00 67.31 93 ILE A O 1
ATOM 743 N N . LEU A 1 94 ? -4.318 -5.159 5.079 1.00 66.25 94 LEU A N 1
ATOM 744 C CA . LEU A 1 94 ? -5.220 -6.305 5.145 1.00 66.25 94 LEU A CA 1
ATOM 745 C C . LEU A 1 94 ? -4.544 -7.611 4.746 1.00 66.25 94 LEU A C 1
ATOM 747 O O . LEU A 1 94 ? -4.638 -8.571 5.494 1.00 66.25 94 LEU A O 1
ATOM 751 N N . GLU A 1 95 ? -3.842 -7.645 3.613 1.00 67.62 95 GLU A N 1
ATOM 752 C CA . GLU A 1 95 ? -3.156 -8.863 3.164 1.00 67.62 95 GLU A CA 1
ATOM 753 C C . GLU A 1 95 ? -1.993 -9.260 4.077 1.00 67.62 95 GLU A C 1
ATOM 755 O O . GLU A 1 95 ? -1.702 -10.444 4.223 1.00 67.62 95 GLU A O 1
ATOM 760 N N . A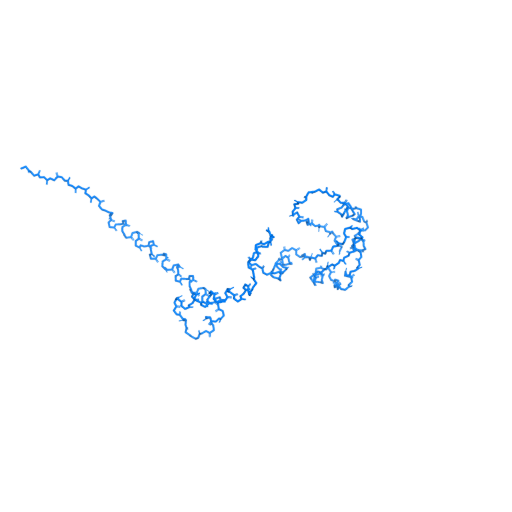LA A 1 96 ? -1.291 -8.288 4.666 1.00 69.31 96 ALA A N 1
ATOM 761 C CA . ALA A 1 96 ? -0.101 -8.569 5.463 1.00 69.31 96 ALA A CA 1
ATOM 762 C C . ALA A 1 96 ? -0.396 -8.848 6.943 1.00 69.31 96 ALA A C 1
ATOM 764 O O . ALA A 1 96 ? 0.421 -9.495 7.598 1.00 69.31 96 ALA A O 1
ATOM 765 N N . ALA A 1 97 ? -1.496 -8.321 7.487 1.00 66.00 97 ALA A N 1
ATOM 766 C CA . ALA A 1 97 ? -1.770 -8.349 8.924 1.00 66.00 97 ALA A CA 1
ATOM 767 C C . ALA A 1 97 ? -3.154 -8.897 9.300 1.00 66.00 97 ALA A C 1
ATOM 769 O O . ALA A 1 97 ? -3.480 -8.848 10.483 1.00 66.00 97 ALA A O 1
ATOM 770 N N . ASP A 1 98 ? -3.972 -9.347 8.336 1.00 70.38 98 ASP A N 1
ATOM 771 C CA . ASP A 1 98 ? -5.383 -9.723 8.552 1.00 70.38 98 ASP A CA 1
ATOM 772 C C . ASP A 1 98 ? -6.130 -8.684 9.418 1.00 70.38 98 ASP A C 1
ATOM 774 O O . ASP A 1 98 ? -6.974 -9.005 10.248 1.00 70.38 98 ASP A O 1
ATOM 778 N N . GLY A 1 99 ? -5.767 -7.405 9.270 1.00 75.94 99 GLY A N 1
ATOM 779 C CA . GLY A 1 99 ? -6.155 -6.331 10.181 1.00 75.94 99 GLY A CA 1
ATOM 780 C C . GLY A 1 99 ? -7.035 -5.287 9.507 1.00 75.94 99 GLY A C 1
ATOM 781 O O . GLY A 1 99 ? -6.871 -4.974 8.329 1.00 75.94 99 GLY A O 1
ATOM 782 N N . PHE A 1 100 ? -7.953 -4.689 10.262 1.00 80.94 100 PHE A N 1
ATOM 783 C CA . PHE A 1 100 ? -8.839 -3.629 9.780 1.00 80.94 100 PHE A CA 1
ATOM 784 C C . PHE A 1 100 ? -8.580 -2.309 10.516 1.00 80.94 100 PHE A C 1
ATOM 786 O O . PHE A 1 100 ? -8.141 -2.277 11.663 1.00 80.94 100 PHE A O 1
ATOM 793 N N . LEU A 1 101 ? -8.869 -1.191 9.846 1.00 81.12 101 LEU A N 1
ATOM 794 C CA . LEU A 1 101 ? -8.758 0.142 10.437 1.00 81.12 101 LEU A CA 1
ATOM 795 C C . LEU A 1 101 ? -10.074 0.544 11.107 1.00 81.12 101 LEU A C 1
ATOM 797 O O . LEU A 1 101 ? -11.136 0.459 10.485 1.00 81.12 101 LEU A O 1
ATOM 801 N N . PHE A 1 102 ? -9.993 1.068 12.327 1.00 84.94 102 PHE A N 1
ATOM 802 C CA . PHE A 1 102 ? -11.111 1.687 13.033 1.00 84.94 102 PHE A CA 1
ATOM 803 C C . PHE A 1 102 ? -10.650 2.925 13.813 1.00 84.94 102 PHE A C 1
ATOM 805 O O . PHE A 1 102 ? -9.465 3.101 14.089 1.00 84.94 102 PHE A O 1
ATOM 812 N N . VAL A 1 103 ? -11.593 3.804 14.142 1.00 84.31 103 VAL A N 1
ATOM 813 C CA . VAL A 1 103 ? -11.374 5.008 14.948 1.00 84.31 103 VAL A CA 1
ATOM 814 C C . VAL A 1 103 ? -12.464 5.085 16.004 1.00 84.31 103 VAL A C 1
ATOM 816 O O . VAL A 1 103 ? -13.651 4.962 15.693 1.00 84.31 103 VAL A O 1
ATOM 819 N N . VAL A 1 104 ? -12.057 5.331 17.246 1.00 85.56 104 VAL A N 1
ATOM 820 C CA . VAL A 1 104 ? -12.943 5.471 18.404 1.00 85.56 104 VAL A CA 1
ATOM 821 C C . VAL A 1 104 ? -12.762 6.821 19.081 1.00 85.56 104 VAL A C 1
ATOM 823 O O . VAL A 1 104 ? -11.667 7.379 19.110 1.00 85.56 104 VAL A O 1
ATOM 826 N N . ALA A 1 105 ? -13.843 7.348 19.645 1.00 84.06 105 ALA A N 1
ATOM 827 C CA . ALA A 1 105 ? -13.798 8.516 20.509 1.00 84.06 105 ALA A CA 1
ATOM 828 C C . ALA A 1 105 ? -13.230 8.115 21.879 1.00 84.06 105 ALA A C 1
ATOM 830 O O . ALA A 1 105 ? -13.856 7.333 22.588 1.00 84.06 105 ALA A O 1
ATOM 831 N N . ALA A 1 106 ? -12.076 8.665 22.265 1.00 79.25 106 ALA A N 1
ATOM 832 C CA . ALA A 1 106 ? -11.373 8.282 23.496 1.00 79.25 106 ALA A CA 1
ATOM 833 C C . ALA A 1 106 ? -12.222 8.442 24.773 1.00 79.25 106 ALA A C 1
ATOM 835 O O . ALA A 1 106 ? -12.163 7.599 25.662 1.00 79.25 106 ALA A O 1
ATOM 836 N N . GLU A 1 107 ? -13.066 9.476 24.842 1.00 79.25 107 GLU A N 1
ATOM 837 C CA . GLU A 1 107 ? -13.902 9.744 26.021 1.00 79.25 107 GLU A CA 1
ATOM 838 C C . GLU A 1 107 ? -15.051 8.742 26.198 1.00 79.25 107 GLU A C 1
ATOM 840 O O . GLU A 1 107 ? -15.400 8.381 27.319 1.00 79.25 107 GLU A O 1
ATOM 845 N N . THR A 1 108 ? -15.666 8.304 25.097 1.00 82.06 108 THR A N 1
ATOM 846 C CA . THR A 1 108 ? -16.894 7.487 25.133 1.00 82.06 108 THR A CA 1
ATOM 847 C C . THR A 1 108 ? -16.668 6.041 24.706 1.00 82.06 108 THR A C 1
ATOM 849 O O . THR A 1 108 ? -17.537 5.204 24.914 1.00 82.06 108 THR A O 1
ATOM 852 N N . GLY A 1 109 ? -15.525 5.732 24.090 1.00 82.81 109 GLY A N 1
ATOM 853 C CA . GLY A 1 109 ? -15.261 4.450 23.437 1.00 82.81 109 GLY A CA 1
ATOM 854 C C . GLY A 1 109 ? -16.111 4.210 22.185 1.00 82.81 109 GLY A C 1
ATOM 855 O O . GLY A 1 109 ? -16.107 3.102 21.657 1.00 82.81 109 GLY A O 1
ATOM 856 N N . ARG A 1 110 ? -16.862 5.209 21.700 1.00 87.31 110 ARG A N 1
ATOM 857 C CA . ARG A 1 110 ? -17.753 5.058 20.541 1.00 87.31 110 ARG A CA 1
ATOM 858 C C . ARG A 1 110 ? -16.955 4.967 19.246 1.00 87.31 110 ARG A C 1
ATOM 860 O O . ARG A 1 110 ? -16.133 5.841 18.972 1.00 87.31 110 ARG A O 1
ATOM 867 N N . VAL A 1 111 ? -17.253 3.973 18.416 1.00 88.62 111 VAL A N 1
ATOM 868 C CA . VAL A 1 111 ? -16.660 3.822 17.083 1.00 88.62 111 VAL A CA 1
ATOM 869 C C . VAL A 1 111 ? -17.236 4.886 16.146 1.00 88.62 111 VAL A C 1
ATOM 871 O O . VAL A 1 111 ? -18.440 4.919 15.885 1.00 88.62 111 VAL A O 1
ATOM 874 N N . ILE A 1 112 ? -16.371 5.771 15.650 1.00 87.12 112 ILE A N 1
ATOM 875 C CA . ILE A 1 112 ? -16.727 6.863 14.727 1.00 87.12 112 ILE A CA 1
ATOM 876 C C . ILE A 1 112 ? -16.377 6.543 13.274 1.00 87.12 112 ILE A C 1
ATOM 878 O O . ILE A 1 112 ? -16.925 7.150 12.358 1.00 87.12 112 ILE A O 1
ATOM 882 N N . TYR A 1 113 ? -15.462 5.601 13.057 1.00 85.00 113 TYR A N 1
ATOM 883 C CA . TYR A 1 113 ? -15.098 5.116 11.735 1.00 85.00 113 TYR A CA 1
ATOM 884 C C . TYR A 1 113 ? -14.627 3.671 11.827 1.00 85.00 113 TYR A C 1
ATOM 886 O O . TYR A 1 113 ? -13.946 3.286 12.772 1.00 85.00 113 TYR A O 1
ATOM 894 N N . VAL A 1 114 ? -14.958 2.884 10.815 1.00 86.12 114 VAL A N 1
ATOM 895 C CA . VAL A 1 114 ? -14.472 1.518 10.636 1.00 86.12 114 VAL A CA 1
ATOM 896 C C . VAL A 1 114 ? -14.371 1.255 9.137 1.00 86.12 114 VAL A C 1
ATOM 898 O O . VAL A 1 114 ? -15.213 1.721 8.371 1.00 86.12 114 VAL A O 1
ATOM 901 N N . SER A 1 115 ? -13.320 0.570 8.699 1.00 83.19 115 SER A N 1
ATOM 902 C CA . SER A 1 115 ? -13.137 0.177 7.301 1.00 83.19 115 SER A CA 1
ATOM 903 C C . SER A 1 115 ? -14.098 -0.958 6.921 1.00 83.19 115 SER A C 1
ATOM 905 O O . SER A 1 115 ? -14.417 -1.798 7.756 1.00 83.19 115 SER A O 1
ATOM 907 N N . ASP A 1 116 ? -14.500 -1.054 5.648 1.00 82.00 116 ASP A N 1
ATOM 908 C CA . ASP A 1 116 ? -15.281 -2.189 5.088 1.00 82.00 116 ASP A CA 1
ATOM 909 C C . ASP A 1 116 ? -14.652 -3.573 5.358 1.00 82.00 116 ASP A C 1
ATOM 911 O O . ASP A 1 116 ? -15.314 -4.612 5.352 1.00 82.00 116 ASP A O 1
ATOM 915 N N . SER A 1 117 ? -13.361 -3.549 5.648 1.00 79.81 117 SER A N 1
ATOM 916 C CA . SER A 1 117 ? -12.470 -4.672 5.858 1.00 79.81 117 SER A CA 1
ATOM 917 C C . SER A 1 117 ? -12.680 -5.358 7.202 1.00 79.81 117 SER A C 1
ATOM 919 O O . SER A 1 117 ? -12.147 -6.434 7.427 1.00 79.81 117 SER A O 1
ATOM 921 N N . VAL A 1 118 ? -13.511 -4.777 8.068 1.00 84.88 118 VAL A N 1
ATOM 922 C CA . VAL A 1 118 ? -14.036 -5.465 9.249 1.00 84.88 118 VAL A CA 1
ATOM 923 C C . VAL A 1 118 ? -14.825 -6.724 8.869 1.00 84.88 118 VAL A C 1
ATOM 925 O O . VAL A 1 118 ? -14.780 -7.714 9.588 1.00 84.88 118 VAL A O 1
ATOM 928 N N . THR A 1 119 ? -15.482 -6.727 7.703 1.00 84.25 119 THR A N 1
ATOM 929 C CA . THR A 1 119 ? -16.284 -7.868 7.238 1.00 84.25 119 THR A CA 1
ATOM 930 C C . THR A 1 119 ? -15.427 -9.107 6.960 1.00 84.25 119 THR A C 1
ATOM 932 O O . THR A 1 119 ? -15.727 -10.151 7.521 1.00 84.25 119 THR A O 1
ATOM 935 N N . PRO A 1 120 ? -14.357 -9.054 6.141 1.00 82.25 120 PRO A N 1
ATOM 936 C CA . PRO A 1 120 ? -13.504 -10.223 5.936 1.00 82.25 120 PRO A CA 1
ATOM 937 C C . PRO A 1 120 ? -12.707 -10.639 7.180 1.00 82.25 120 PRO A C 1
ATOM 939 O O . PRO A 1 120 ? -12.397 -11.818 7.296 1.00 82.25 120 PRO A O 1
ATOM 942 N N . VAL A 1 121 ? -12.384 -9.714 8.094 1.00 82.69 121 VAL A N 1
ATOM 943 C CA . VAL A 1 121 ? -11.561 -10.022 9.280 1.00 82.69 121 VAL A CA 1
ATOM 944 C C . VAL A 1 121 ? -12.392 -10.605 10.425 1.00 82.69 121 VAL A C 1
ATOM 946 O O . VAL A 1 121 ? -12.032 -11.635 10.980 1.00 82.69 121 VAL A O 1
ATOM 949 N N . LEU A 1 122 ? -13.513 -9.965 10.774 1.00 82.12 122 LEU A N 1
ATOM 950 C CA . LEU A 1 122 ? -14.341 -10.329 11.933 1.00 82.12 122 LEU A CA 1
ATOM 951 C C . LEU A 1 122 ? -15.688 -10.947 11.561 1.00 82.12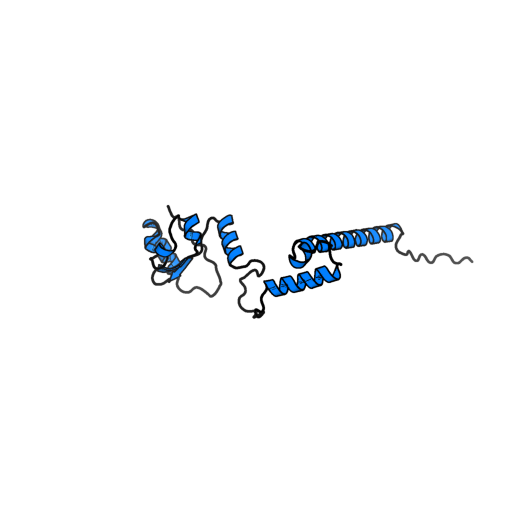 122 LEU A C 1
ATOM 953 O O . LEU A 1 122 ? -16.461 -11.308 12.439 1.00 82.12 122 LEU A O 1
ATOM 957 N N . ASN A 1 123 ? -16.010 -11.038 10.269 1.00 84.94 123 ASN A N 1
ATOM 958 C CA . ASN A 1 123 ? -17.303 -11.519 9.779 1.00 84.94 123 ASN A CA 1
ATOM 959 C C . ASN A 1 123 ? -18.515 -10.707 10.283 1.00 84.94 123 ASN A C 1
ATOM 961 O O . ASN A 1 123 ? -19.644 -11.199 10.289 1.00 84.94 123 ASN A O 1
ATOM 965 N N . HIS A 1 124 ? -18.290 -9.442 10.655 1.00 84.88 124 HIS A N 1
ATOM 966 C CA . HIS A 1 124 ? -19.329 -8.504 11.073 1.00 84.88 124 HIS A CA 1
ATOM 967 C C . HIS A 1 124 ? -19.549 -7.400 10.035 1.00 84.88 124 HIS A C 1
ATOM 969 O O . HIS A 1 124 ? -18.586 -6.888 9.457 1.00 84.88 124 HIS A O 1
ATOM 975 N N . PRO A 1 125 ? -20.803 -6.977 9.801 1.00 86.25 125 PRO A N 1
ATOM 976 C CA . PRO A 1 125 ? -21.084 -5.862 8.917 1.00 86.25 125 PRO A CA 1
ATOM 977 C C . PRO A 1 125 ? -20.632 -4.538 9.541 1.00 86.25 125 PRO A C 1
ATOM 979 O O . PRO A 1 125 ? -20.819 -4.272 10.729 1.00 86.25 125 PRO A O 1
ATOM 982 N N . GLN A 1 126 ? -20.129 -3.640 8.693 1.00 85.88 126 GLN A N 1
ATOM 983 C CA . GLN A 1 126 ? -19.692 -2.299 9.093 1.00 85.88 126 GLN A CA 1
ATOM 984 C C . GLN A 1 126 ? -20.777 -1.521 9.860 1.00 85.88 126 GLN A C 1
ATOM 986 O O . GLN A 1 126 ? -20.459 -0.751 10.757 1.00 85.88 126 GLN A O 1
ATOM 991 N N . SER A 1 127 ? -22.055 -1.735 9.537 1.00 87.44 127 SER A N 1
ATOM 992 C CA . SER A 1 127 ? -23.191 -1.073 10.189 1.00 87.44 127 SER A CA 1
ATOM 993 C C . SER A 1 127 ? -23.372 -1.434 11.664 1.00 87.44 127 SER A C 1
ATOM 995 O O . SER A 1 127 ? -23.959 -0.650 12.396 1.00 87.44 127 SER A O 1
ATOM 997 N N . GLU A 1 128 ? -22.914 -2.612 12.087 1.00 85.50 128 GLU A N 1
ATOM 998 C CA . GLU A 1 128 ? -23.000 -3.072 13.481 1.00 85.50 128 GLU A CA 1
ATOM 999 C C . GLU A 1 128 ? -21.850 -2.503 14.327 1.00 85.50 128 GLU A C 1
ATOM 1001 O O . GLU A 1 128 ? -22.017 -2.151 15.494 1.00 85.50 128 GLU A O 1
ATOM 1006 N N . TRP A 1 129 ? -20.686 -2.334 13.700 1.00 85.56 129 TRP A N 1
ATOM 1007 C CA . TRP A 1 129 ? -19.524 -1.688 14.307 1.00 85.56 129 TRP A CA 1
ATOM 1008 C C . TRP A 1 129 ? -19.644 -0.167 14.331 1.00 85.56 129 TRP A C 1
ATOM 1010 O O . TRP A 1 129 ? -19.142 0.493 15.235 1.00 85.56 129 TRP A O 1
ATOM 1020 N N . PHE A 1 130 ? -20.303 0.423 13.339 1.00 86.31 130 PHE A N 1
ATOM 1021 C CA . PHE A 1 130 ? -20.437 1.866 13.250 1.00 86.31 130 PHE A CA 1
ATOM 1022 C C . PHE A 1 130 ? -21.418 2.395 14.304 1.00 86.31 130 PHE A C 1
ATOM 1024 O O . PHE A 1 130 ? -22.612 2.110 14.269 1.00 86.31 130 PHE A O 1
ATOM 1031 N N . GLY A 1 131 ? -20.922 3.222 15.227 1.00 81.94 131 GLY A N 1
ATOM 1032 C CA . GLY A 1 131 ? -21.732 3.842 16.274 1.00 81.94 131 GLY A CA 1
ATOM 1033 C C . GLY A 1 131 ? -21.973 2.982 17.517 1.00 81.94 131 GLY A C 1
ATOM 1034 O O . GLY A 1 131 ? -22.532 3.513 18.482 1.00 81.94 131 GLY A O 1
ATOM 1035 N N . SER A 1 132 ? -21.526 1.722 17.529 1.00 87.00 132 SER A N 1
ATOM 1036 C CA . SER A 1 132 ? -21.447 0.911 18.747 1.00 87.00 132 SER A CA 1
ATOM 1037 C C . SER A 1 132 ? -20.247 1.322 19.602 1.00 87.00 132 SER A C 1
ATOM 1039 O O . SER A 1 132 ? -19.407 2.146 19.208 1.00 87.00 132 SER A O 1
ATOM 1041 N N . THR A 1 133 ? -20.204 0.810 20.828 1.00 88.06 133 THR A N 1
ATOM 1042 C CA . THR A 1 133 ? -19.124 1.119 21.763 1.00 88.06 133 THR A CA 1
ATOM 1043 C C . THR A 1 133 ? -18.081 0.012 21.706 1.00 88.06 133 THR A C 1
ATOM 1045 O O . THR A 1 133 ? -18.429 -1.160 21.789 1.00 88.06 133 THR A O 1
ATOM 1048 N N . LEU A 1 134 ? -16.793 0.357 21.618 1.00 86.25 134 LEU A N 1
ATOM 1049 C CA . LEU A 1 134 ? -15.714 -0.634 21.542 1.00 86.25 134 LEU A CA 1
ATOM 1050 C C . LEU A 1 134 ? -15.705 -1.580 22.755 1.00 86.25 134 LEU A C 1
ATOM 1052 O O . LEU A 1 134 ? -15.375 -2.748 22.611 1.00 86.25 134 LEU A O 1
ATOM 1056 N N . TYR A 1 135 ? -16.151 -1.111 23.925 1.00 84.06 135 TYR A N 1
ATOM 1057 C CA . TYR A 1 135 ? -16.304 -1.933 25.133 1.00 84.06 135 TYR A CA 1
ATOM 1058 C C . TYR A 1 135 ? -17.299 -3.094 24.980 1.00 84.06 135 TYR A C 1
ATOM 1060 O O . TYR A 1 135 ? -17.199 -4.063 25.719 1.00 84.06 135 TYR A O 1
ATOM 1068 N N . GLU A 1 136 ? -18.253 -3.003 24.050 1.00 83.44 136 GLU A N 1
ATOM 1069 C CA . GLU A 1 136 ? -19.221 -4.073 23.765 1.00 83.44 136 GLU A CA 1
ATOM 1070 C C . GLU A 1 136 ? -18.650 -5.121 22.800 1.00 83.44 136 GLU A C 1
ATOM 1072 O O . GLU A 1 136 ? -19.165 -6.231 22.731 1.00 83.44 136 GLU A O 1
ATOM 1077 N N . GLN A 1 137 ? -17.597 -4.763 22.058 1.00 83.00 137 GLN A N 1
ATOM 1078 C CA . GLN A 1 137 ? -16.970 -5.614 21.043 1.00 83.00 137 GLN A CA 1
ATOM 1079 C C . GLN A 1 137 ? -15.785 -6.421 21.592 1.00 83.00 137 GLN A C 1
ATOM 1081 O O . GLN A 1 137 ? -15.335 -7.365 20.949 1.00 83.00 137 GLN A O 1
ATOM 1086 N N . VAL A 1 138 ? -15.254 -6.043 22.759 1.00 84.62 138 VAL A N 1
ATOM 1087 C CA . VAL A 1 138 ? -14.100 -6.699 23.392 1.00 84.62 138 VAL A CA 1
ATOM 1088 C C . VAL A 1 138 ? -14.528 -7.614 24.533 1.00 84.62 138 VAL A C 1
ATOM 1090 O O . VAL A 1 138 ? -15.582 -7.427 25.143 1.00 84.62 138 VAL A O 1
ATOM 1093 N N . HIS A 1 139 ? -13.689 -8.600 24.852 1.00 81.00 139 HIS A N 1
ATOM 1094 C CA . HIS A 1 139 ? -13.938 -9.495 25.976 1.00 81.00 139 HIS A CA 1
ATOM 1095 C C . HIS A 1 139 ? -13.980 -8.710 27.307 1.00 81.00 139 HIS A C 1
ATOM 1097 O O . HIS A 1 139 ? -13.159 -7.806 27.492 1.00 81.00 139 HIS A O 1
ATOM 1103 N N . PRO A 1 140 ? -14.874 -9.049 28.263 1.00 82.06 140 PRO A N 1
ATOM 1104 C CA . PRO A 1 140 ? -14.991 -8.346 29.547 1.00 82.06 140 PRO A CA 1
ATOM 1105 C C . PRO A 1 140 ? -13.668 -8.197 30.309 1.00 82.06 140 PRO A C 1
ATOM 1107 O O . PRO A 1 140 ? -13.438 -7.165 30.934 1.00 82.06 140 PRO A O 1
ATOM 1110 N N . ASP A 1 141 ? -12.779 -9.188 30.200 1.00 83.12 141 ASP A N 1
ATOM 1111 C CA . ASP A 1 141 ? -11.463 -9.187 30.858 1.00 83.12 141 ASP A CA 1
ATOM 1112 C C . ASP A 1 141 ? -10.466 -8.182 30.245 1.00 83.12 141 ASP A C 1
ATOM 1114 O O . ASP A 1 141 ? -9.485 -7.805 30.890 1.00 83.12 141 ASP A O 1
ATOM 1118 N N . ASP A 1 142 ? -10.707 -7.725 29.013 1.00 84.06 142 ASP A N 1
ATOM 1119 C CA . ASP A 1 142 ? -9.856 -6.763 28.306 1.00 84.06 142 ASP A CA 1
ATOM 1120 C C . ASP A 1 142 ? -10.425 -5.339 28.315 1.00 84.06 142 ASP A C 1
ATOM 1122 O O . ASP A 1 142 ? -9.718 -4.391 27.960 1.00 84.06 142 ASP A O 1
ATOM 1126 N N . VAL A 1 143 ? -11.664 -5.152 28.789 1.00 84.38 143 VAL A N 1
ATOM 1127 C CA . VAL A 1 143 ? -12.301 -3.831 28.920 1.00 84.38 143 VAL A CA 1
ATOM 1128 C C . VAL A 1 143 ? -11.459 -2.897 29.789 1.00 84.38 143 VAL A C 1
ATOM 1130 O O . VAL A 1 143 ? -11.262 -1.737 29.424 1.00 84.38 143 VAL A O 1
ATOM 1133 N N . ASP A 1 144 ? -10.919 -3.385 30.907 1.00 82.56 144 ASP A N 1
ATOM 1134 C CA . ASP A 1 144 ? -10.110 -2.565 31.816 1.00 82.56 144 ASP A CA 1
ATOM 1135 C C . ASP A 1 144 ? -8.792 -2.115 31.168 1.00 82.56 144 ASP A C 1
ATOM 1137 O O . ASP A 1 144 ? -8.426 -0.940 31.259 1.00 82.56 144 ASP A O 1
ATOM 1141 N N . LYS A 1 145 ? -8.127 -3.007 30.421 1.00 82.75 145 LYS A N 1
ATOM 1142 C CA . LYS A 1 145 ? -6.909 -2.677 29.660 1.00 82.75 145 LYS A CA 1
ATOM 1143 C C . LYS A 1 145 ? -7.205 -1.669 28.552 1.00 82.75 145 LYS A C 1
ATOM 1145 O O . LYS A 1 145 ? -6.442 -0.729 28.341 1.00 82.75 145 LYS A O 1
ATOM 1150 N N . LEU A 1 146 ? -8.322 -1.844 27.846 1.00 81.31 146 LEU A N 1
ATOM 1151 C CA . LEU A 1 146 ? -8.739 -0.943 26.778 1.00 81.31 146 LEU A CA 1
ATOM 1152 C C . LEU A 1 146 ? -9.048 0.460 27.317 1.00 81.31 146 LEU A C 1
ATOM 1154 O O . LEU A 1 146 ? -8.650 1.455 26.710 1.00 81.31 146 LEU A O 1
ATOM 1158 N N . ARG A 1 147 ? -9.714 0.553 28.475 1.00 81.81 147 ARG A N 1
ATOM 1159 C CA . ARG A 1 147 ? -9.955 1.833 29.156 1.00 81.81 147 ARG A CA 1
ATOM 1160 C C . ARG A 1 147 ? -8.647 2.517 29.521 1.00 81.81 147 ARG A C 1
ATOM 1162 O O . ARG A 1 147 ? -8.531 3.713 29.281 1.00 81.81 147 ARG A O 1
ATOM 1169 N N . GLU A 1 148 ? -7.662 1.778 30.029 1.00 81.69 148 GLU A N 1
ATOM 1170 C CA . GLU A 1 148 ? -6.339 2.327 30.336 1.00 81.69 148 GLU A CA 1
ATOM 1171 C C . GLU A 1 148 ? -5.683 2.939 29.085 1.00 81.69 148 GLU A C 1
ATOM 1173 O O . GLU A 1 148 ? -5.285 4.103 29.120 1.00 81.69 148 GLU A O 1
ATOM 1178 N N . GLN A 1 149 ? -5.682 2.214 27.959 1.00 78.31 149 GLN A N 1
ATOM 1179 C CA . GLN A 1 149 ? -5.115 2.670 26.679 1.00 78.31 149 GLN A CA 1
ATOM 1180 C C . GLN A 1 149 ? -5.830 3.896 26.091 1.00 78.31 149 GLN A C 1
ATOM 1182 O O . GLN A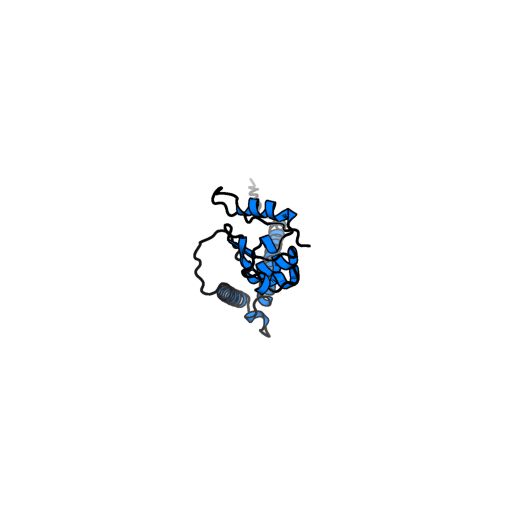 1 149 ? -5.188 4.753 25.488 1.00 78.31 149 GLN A O 1
ATOM 1187 N N . LEU A 1 150 ? -7.150 4.003 26.264 1.00 76.06 150 LEU A N 1
ATOM 1188 C CA . LEU A 1 150 ? -7.922 5.171 25.821 1.00 76.06 150 LEU A CA 1
ATOM 1189 C C . LEU A 1 150 ? -7.780 6.362 26.780 1.00 76.06 150 LEU A C 1
ATOM 1191 O O . LEU A 1 150 ? -7.929 7.509 26.364 1.00 76.06 150 LEU A O 1
ATOM 1195 N N . SER A 1 151 ? -7.481 6.094 28.054 1.00 68.88 151 SER A N 1
ATOM 1196 C CA . SER A 1 151 ? -7.381 7.091 29.124 1.00 68.88 151 SER A CA 1
ATOM 1197 C C . SER A 1 151 ? -5.987 7.679 29.324 1.00 68.88 151 SER A C 1
ATOM 1199 O O . SER A 1 151 ? -5.828 8.486 30.239 1.00 68.88 151 SER A O 1
ATOM 1201 N N . THR A 1 152 ? -4.978 7.307 28.519 1.00 56.06 152 THR A N 1
ATOM 1202 C CA . THR A 1 152 ? -3.632 7.886 28.642 1.00 56.06 152 THR A CA 1
ATOM 1203 C C . THR A 1 152 ? -3.691 9.392 28.404 1.00 56.06 152 THR A C 1
ATOM 1205 O O . THR A 1 152 ? -3.637 9.871 27.270 1.00 56.06 152 THR A O 1
ATOM 1208 N N . SER A 1 153 ? -3.824 10.130 29.503 1.00 48.78 153 SER A N 1
ATOM 1209 C CA . SER A 1 153 ? -3.696 11.571 29.587 1.00 48.78 153 SER A CA 1
ATOM 1210 C C . SER A 1 153 ? -2.407 11.995 28.899 1.00 48.78 153 SER A C 1
ATOM 1212 O O . SER A 1 153 ? -1.327 11.528 29.249 1.00 48.78 153 SER A O 1
ATOM 1214 N N . GLU A 1 154 ? -2.562 12.865 27.906 1.00 49.31 154 GLU A N 1
ATOM 1215 C CA . GLU A 1 154 ? -1.604 13.891 27.509 1.00 49.31 154 GLU A CA 1
ATOM 1216 C C . GLU A 1 154 ? -0.118 13.544 27.747 1.00 49.31 154 GLU A C 1
ATOM 1218 O O . GLU A 1 154 ? 0.500 14.018 28.694 1.00 49.31 154 GLU A O 1
ATOM 1223 N N . ASN A 1 155 ? 0.505 12.754 26.864 1.00 38.75 155 ASN A N 1
ATOM 1224 C CA . ASN A 1 155 ? 1.967 12.713 26.814 1.00 38.75 155 ASN A CA 1
ATOM 1225 C C . ASN A 1 155 ? 2.483 12.895 25.386 1.00 38.75 155 ASN A C 1
ATOM 1227 O O . ASN A 1 155 ? 2.793 11.947 24.665 1.00 38.75 155 ASN A O 1
ATOM 1231 N N . SER A 1 156 ? 2.640 14.174 25.033 1.00 33.69 156 SER A N 1
ATOM 1232 C CA . SER A 1 156 ? 3.493 14.701 23.963 1.00 33.69 156 SER A CA 1
ATOM 1233 C C . SER A 1 156 ? 3.190 14.192 22.552 1.00 33.69 156 SER A C 1
ATOM 1235 O O . SER A 1 156 ? 3.665 13.140 22.139 1.00 33.69 156 SER A O 1
ATOM 1237 N N . MET A 1 157 ? 2.450 15.002 21.793 1.00 36.69 157 MET A N 1
ATOM 1238 C CA . MET A 1 157 ? 2.732 15.401 20.405 1.00 36.69 157 MET A CA 1
ATOM 1239 C C . MET A 1 157 ? 3.873 14.628 19.705 1.00 36.69 157 MET A C 1
ATOM 1241 O O . MET A 1 157 ? 4.929 15.166 19.401 1.00 36.69 157 MET A O 1
ATOM 1245 N N . THR A 1 158 ? 3.674 13.339 19.458 1.00 35.28 158 THR A N 1
ATOM 1246 C CA . THR A 1 158 ? 4.521 12.495 18.618 1.00 35.28 158 THR A CA 1
ATOM 1247 C C . THR A 1 158 ? 3.595 11.455 18.022 1.00 35.28 158 THR A C 1
ATOM 1249 O O . THR A 1 158 ? 2.912 10.751 18.760 1.00 35.28 158 THR A O 1
ATOM 1252 N N . GLY A 1 159 ? 3.520 11.415 16.690 1.00 38.72 159 GLY A N 1
ATOM 1253 C CA . GLY A 1 159 ? 2.675 10.509 15.913 1.00 38.72 159 GLY A CA 1
ATOM 1254 C C . GLY A 1 159 ? 3.054 9.044 16.116 1.00 38.72 159 GLY A C 1
ATOM 1255 O O . GLY A 1 159 ? 3.629 8.415 15.233 1.00 38.72 159 GLY A O 1
ATOM 1256 N N . ARG A 1 160 ? 2.764 8.503 17.300 1.00 39.12 160 ARG A N 1
ATOM 1257 C CA . ARG A 1 160 ? 2.831 7.077 17.580 1.00 39.12 160 ARG A CA 1
ATOM 1258 C C . ARG A 1 160 ? 1.523 6.474 17.100 1.00 39.12 160 ARG A C 1
ATOM 1260 O O . ARG A 1 160 ? 0.491 6.635 17.740 1.00 39.12 160 ARG A O 1
ATOM 1267 N N . ASN A 1 161 ? 1.589 5.786 15.968 1.00 41.09 161 ASN A N 1
ATOM 1268 C CA . ASN A 1 161 ? 0.562 4.836 15.568 1.00 41.09 161 ASN A CA 1
ATOM 1269 C C . ASN A 1 161 ? 0.561 3.719 16.624 1.00 41.09 161 ASN A C 1
ATOM 1271 O O . ASN A 1 161 ? 1.410 2.829 16.583 1.00 41.09 161 ASN A O 1
ATOM 1275 N N . THR A 1 162 ? -0.312 3.808 17.625 1.00 45.12 162 THR A N 1
ATOM 1276 C CA . THR A 1 162 ? -0.508 2.744 18.609 1.00 45.12 162 THR A CA 1
ATOM 1277 C C . THR A 1 162 ? -1.269 1.609 17.934 1.00 45.12 162 THR A C 1
ATOM 1279 O O . THR A 1 162 ? -2.449 1.731 17.617 1.00 45.12 162 THR A O 1
ATOM 1282 N N . ALA A 1 163 ? -0.574 0.505 17.659 1.00 49.53 163 ALA A N 1
ATOM 1283 C CA . ALA A 1 163 ? -1.217 -0.733 17.243 1.00 49.53 163 ALA A CA 1
ATOM 1284 C C . ALA A 1 163 ? -1.860 -1.365 18.483 1.00 49.53 163 ALA A C 1
ATOM 1286 O O . ALA A 1 163 ? -1.157 -1.807 19.391 1.00 49.53 163 ALA A O 1
ATOM 1287 N N . ILE A 1 164 ? -3.190 -1.354 18.542 1.00 57.12 164 ILE A N 1
ATOM 1288 C CA . ILE A 1 164 ? -3.945 -2.025 19.601 1.00 57.12 164 ILE A CA 1
ATOM 1289 C C . ILE A 1 164 ? -4.155 -3.466 19.141 1.00 57.12 164 ILE A C 1
ATOM 1291 O O . ILE A 1 164 ? -4.877 -3.705 18.176 1.00 57.12 164 ILE A O 1
ATOM 1295 N N . HIS A 1 165 ? -3.501 -4.416 19.808 1.00 51.94 165 HIS A N 1
ATOM 1296 C CA . HIS A 1 165 ? -3.809 -5.833 19.640 1.00 51.94 165 HIS A CA 1
ATOM 1297 C C . HIS A 1 165 ? -5.042 -6.136 20.488 1.00 51.94 165 HIS A C 1
ATOM 1299 O O . HIS A 1 165 ? -4.973 -6.081 21.715 1.00 51.94 165 HIS A O 1
ATOM 1305 N N . ILE A 1 166 ? -6.175 -6.368 19.834 1.00 58.44 166 ILE A N 1
ATOM 1306 C CA . ILE A 1 166 ? -7.410 -6.791 20.489 1.00 58.44 166 ILE A CA 1
ATOM 1307 C C . ILE A 1 166 ? -7.565 -8.270 20.164 1.00 58.44 166 ILE A C 1
ATOM 1309 O O . ILE A 1 166 ? -7.688 -8.622 18.993 1.00 58.44 166 ILE A O 1
ATOM 1313 N N . ASP A 1 167 ? -7.540 -9.117 21.190 1.00 47.81 167 ASP A N 1
ATOM 1314 C CA . ASP A 1 167 ? -7.893 -10.524 21.043 1.00 47.81 167 ASP A CA 1
ATOM 1315 C C . ASP A 1 167 ? -9.414 -10.602 20.873 1.00 47.81 167 ASP A C 1
ATOM 1317 O O . ASP A 1 167 ? -10.180 -10.503 21.832 1.00 47.81 167 ASP A O 1
ATOM 1321 N N . ILE A 1 168 ? -9.852 -10.687 19.619 1.00 44.44 168 ILE A N 1
ATOM 1322 C CA . ILE A 1 168 ? -11.255 -10.918 19.278 1.00 44.44 168 ILE A CA 1
ATOM 1323 C C . ILE A 1 168 ? -11.421 -12.442 19.131 1.00 44.44 168 ILE A C 1
ATOM 1325 O O . ILE A 1 168 ? -10.602 -13.049 18.438 1.00 44.44 168 ILE A O 1
ATOM 1329 N N . PRO A 1 169 ? -12.386 -13.068 19.834 1.00 46.03 169 PRO A N 1
ATOM 1330 C CA . PRO A 1 169 ? -12.574 -14.522 19.835 1.00 46.03 169 PRO A CA 1
ATOM 1331 C C . PRO A 1 169 ? -12.952 -15.108 18.470 1.00 46.03 169 PRO A C 1
ATOM 1333 O O . PRO A 1 169 ? -13.586 -14.394 17.660 1.00 46.03 169 PRO A O 1
#